Protein AF-A0A0B6Y9V0-F1 (afdb_monomer_lite)

Structure (mmCIF, N/CA/C/O backbone):
data_AF-A0A0B6Y9V0-F1
#
_entry.id   AF-A0A0B6Y9V0-F1
#
loop_
_atom_site.group_PDB
_atom_site.id
_atom_site.type_symbol
_atom_site.label_atom_id
_atom_site.label_alt_id
_atom_site.label_comp_id
_atom_site.label_asym_id
_atom_site.label_entity_id
_atom_site.label_seq_id
_atom_site.pdbx_PDB_ins_code
_atom_site.Cartn_x
_atom_site.Cartn_y
_atom_site.Cartn_z
_atom_site.occupancy
_atom_site.B_iso_or_equiv
_atom_site.auth_seq_id
_atom_site.auth_comp_id
_atom_site.auth_asym_id
_atom_site.auth_atom_id
_atom_site.pdbx_PDB_model_num
ATOM 1 N N . ARG A 1 1 ? -3.293 10.426 4.893 1.00 76.00 1 ARG A N 1
ATOM 2 C CA . ARG A 1 1 ? -3.263 9.561 6.099 1.00 76.00 1 ARG A CA 1
ATOM 3 C C . ARG A 1 1 ? -3.959 8.254 5.739 1.00 76.00 1 ARG A C 1
ATOM 5 O O . ARG A 1 1 ? -5.064 8.360 5.218 1.00 76.00 1 ARG A O 1
ATOM 12 N N . PRO A 1 2 ? -3.331 7.082 5.921 1.00 86.12 2 PRO A N 1
ATOM 13 C CA . PRO A 1 2 ? -3.960 5.810 5.577 1.00 86.12 2 PRO A CA 1
ATOM 14 C C . PRO A 1 2 ? -5.115 5.492 6.537 1.00 86.12 2 PRO A C 1
ATOM 16 O O . PRO A 1 2 ? -5.089 5.887 7.706 1.00 86.12 2 PRO A O 1
ATOM 19 N N . ILE A 1 3 ? -6.124 4.791 6.024 1.00 91.62 3 ILE A N 1
ATOM 20 C CA . ILE A 1 3 ? -7.219 4.189 6.793 1.00 91.62 3 ILE A CA 1
ATOM 21 C C . ILE A 1 3 ? -7.038 2.681 6.661 1.00 91.62 3 ILE A C 1
ATOM 23 O O . ILE A 1 3 ? -6.983 2.188 5.540 1.00 91.62 3 ILE A O 1
ATOM 27 N N . PHE A 1 4 ? -6.915 1.953 7.767 1.00 92.19 4 PHE A N 1
ATOM 28 C CA . PHE A 1 4 ? -6.653 0.515 7.722 1.00 92.19 4 PHE A CA 1
ATOM 29 C C . PHE A 1 4 ? -7.936 -0.293 7.519 1.00 92.19 4 PHE A C 1
ATOM 31 O O . PHE A 1 4 ? -9.031 0.164 7.853 1.00 92.19 4 PHE A O 1
ATOM 38 N N . ARG A 1 5 ? -7.794 -1.506 6.985 1.00 93.50 5 ARG A N 1
ATOM 39 C CA . ARG A 1 5 ? -8.890 -2.463 6.806 1.00 93.50 5 ARG A CA 1
ATOM 40 C C . ARG A 1 5 ? -9.163 -3.237 8.087 1.00 93.50 5 ARG A C 1
ATOM 42 O O . ARG A 1 5 ? -8.253 -3.635 8.821 1.00 93.50 5 ARG A O 1
ATOM 49 N N . CYS A 1 6 ? -10.439 -3.489 8.349 1.00 92.62 6 CYS A N 1
ATOM 50 C CA . CYS A 1 6 ? -10.847 -4.349 9.443 1.00 92.62 6 CYS A CA 1
ATOM 51 C C . CYS A 1 6 ? -10.632 -5.822 9.093 1.00 92.62 6 CYS A C 1
ATOM 53 O O . CYS A 1 6 ? -11.135 -6.308 8.085 1.00 92.62 6 CYS A O 1
ATOM 55 N N . SER A 1 7 ? -9.999 -6.558 10.004 1.00 88.81 7 SER A N 1
ATOM 56 C CA . SER A 1 7 ? -9.767 -8.006 9.886 1.00 88.81 7 SER A CA 1
ATOM 57 C C . SER A 1 7 ? -11.037 -8.868 9.802 1.00 88.81 7 SER A C 1
ATOM 59 O O . SER A 1 7 ? -10.940 -10.046 9.479 1.00 88.81 7 SER A O 1
ATOM 61 N N . LEU A 1 8 ? -12.212 -8.326 10.147 1.00 90.69 8 LEU A N 1
ATOM 62 C CA . LEU A 1 8 ? -13.467 -9.084 10.225 1.00 90.69 8 LEU A CA 1
ATOM 63 C C . LEU A 1 8 ? -14.462 -8.724 9.118 1.00 90.69 8 LEU A C 1
ATOM 65 O O . LEU A 1 8 ? -15.066 -9.612 8.530 1.00 90.69 8 LEU A O 1
ATOM 69 N N . CYS A 1 9 ? -14.671 -7.431 8.867 1.00 91.06 9 CYS A N 1
ATOM 70 C CA . CYS A 1 9 ? -15.725 -6.960 7.963 1.00 91.06 9 CYS A CA 1
ATOM 71 C C . CYS A 1 9 ? -15.213 -6.087 6.816 1.00 91.06 9 CYS A C 1
ATOM 73 O O . CYS A 1 9 ? -16.025 -5.457 6.147 1.00 91.06 9 CYS A O 1
ATOM 75 N N . ASP A 1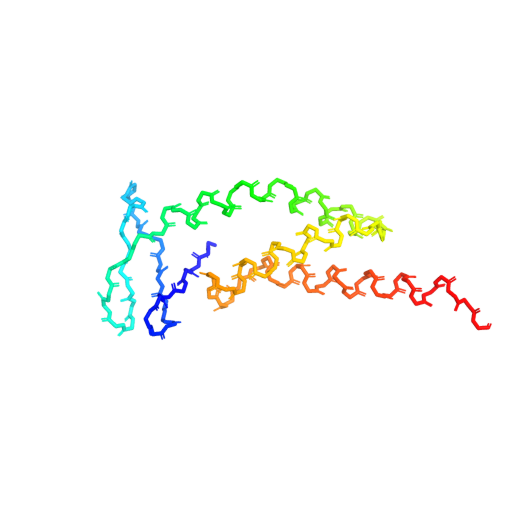 10 ? -13.890 -5.974 6.647 1.00 87.88 10 ASP A N 1
ATOM 76 C CA . ASP A 1 10 ? -13.249 -5.083 5.668 1.00 87.88 10 ASP A CA 1
ATOM 77 C C . ASP A 1 10 ? -13.627 -3.588 5.814 1.00 87.88 10 ASP A C 1
ATOM 79 O O . ASP A 1 10 ? -13.345 -2.750 4.961 1.00 87.88 10 ASP A O 1
ATOM 83 N N . GLY A 1 11 ? -14.260 -3.232 6.937 1.00 91.12 11 GLY A N 1
ATOM 84 C CA . GLY A 1 11 ? -14.632 -1.867 7.278 1.00 91.12 11 GLY A CA 1
ATOM 85 C C . GLY A 1 11 ? -13.430 -0.990 7.622 1.00 91.12 11 GLY A C 1
ATOM 86 O O . GLY A 1 11 ? -12.308 -1.458 7.806 1.00 91.12 11 GLY A O 1
ATOM 87 N N . GLN A 1 12 ? -13.682 0.305 7.767 1.00 92.62 12 GLN A N 1
ATOM 88 C CA . GLN A 1 12 ? -12.634 1.301 7.974 1.00 92.62 12 GLN A CA 1
ATOM 89 C C . GLN A 1 12 ? -12.152 1.338 9.427 1.00 92.62 12 GLN A C 1
ATOM 91 O O . GLN A 1 12 ? -12.957 1.405 10.360 1.00 92.62 12 GLN A O 1
ATOM 96 N N . VAL A 1 13 ? -10.834 1.335 9.611 1.00 92.50 13 VAL A N 1
ATOM 97 C CA . VAL A 1 13 ? -10.142 1.429 10.901 1.00 92.50 13 VAL A CA 1
ATOM 98 C C . VAL A 1 13 ? -9.219 2.656 10.860 1.00 92.50 13 VAL A C 1
ATOM 100 O O . VAL A 1 13 ? -8.084 2.575 10.378 1.00 92.50 13 VAL A O 1
ATOM 103 N N . PRO A 1 14 ? -9.700 3.837 11.288 1.00 89.25 14 PRO A N 1
ATOM 104 C CA . PRO A 1 14 ? -8.889 5.045 11.301 1.00 89.25 14 PRO A CA 1
ATOM 105 C C . PRO A 1 14 ? -7.819 4.967 12.394 1.00 89.25 14 PRO A C 1
ATOM 107 O O . PRO A 1 14 ? -8.046 4.422 13.473 1.00 89.25 14 PRO A O 1
ATOM 110 N N . ILE A 1 15 ? -6.658 5.570 12.136 1.00 85.38 15 ILE A N 1
ATOM 111 C CA . ILE A 1 15 ? -5.611 5.711 13.153 1.00 85.38 15 ILE A CA 1
ATOM 112 C C . ILE A 1 15 ? -6.138 6.636 14.270 1.00 85.38 15 ILE A C 1
ATOM 114 O O . ILE A 1 15 ? -6.546 7.764 13.958 1.00 85.38 15 ILE A O 1
ATOM 118 N N . PRO A 1 16 ? -6.104 6.223 15.551 1.00 79.31 16 PRO A N 1
ATOM 119 C CA . PRO A 1 16 ? -6.532 7.057 16.671 1.00 79.31 16 PRO A CA 1
ATOM 120 C C . PRO A 1 16 ? -5.793 8.404 16.715 1.00 79.31 16 PRO A C 1
ATOM 122 O O . PRO A 1 16 ? -4.636 8.522 16.301 1.00 79.31 16 PRO A O 1
ATOM 125 N N . LEU A 1 17 ? -6.474 9.454 17.175 1.00 66.00 17 LEU A N 1
ATOM 126 C CA . LEU A 1 17 ? -5.863 10.755 17.453 1.00 66.00 17 LEU A CA 1
ATOM 127 C C . LEU A 1 17 ? -5.431 10.765 18.923 1.00 66.00 17 LEU A C 1
ATOM 129 O O . LEU A 1 17 ? -6.279 10.800 19.806 1.00 66.00 17 LEU A O 1
ATOM 133 N N . GLY A 1 18 ? -4.119 10.717 19.163 1.00 58.72 18 GLY A N 1
ATOM 134 C CA . GLY A 1 18 ? -3.526 10.819 20.499 1.00 58.72 18 GLY A CA 1
ATOM 135 C C . GLY A 1 18 ? -2.760 9.570 20.909 1.00 58.72 18 GLY A C 1
ATOM 136 O O . GLY A 1 18 ? -3.293 8.790 21.677 1.00 58.72 18 GLY A O 1
ATOM 137 N N . ASN A 1 19 ? -1.537 9.399 20.384 1.00 55.72 19 ASN A N 1
ATOM 138 C CA . ASN A 1 19 ? -0.441 8.491 20.794 1.00 55.72 19 ASN A CA 1
ATOM 139 C C . ASN A 1 19 ? -0.745 7.037 21.236 1.00 55.72 19 ASN A C 1
ATOM 141 O O . ASN A 1 19 ? 0.185 6.309 21.559 1.00 55.72 19 ASN A O 1
ATOM 145 N N . GLN A 1 20 ? -1.990 6.574 21.197 1.00 57.56 20 GLN A N 1
ATOM 146 C CA . GLN A 1 20 ? -2.408 5.203 21.442 1.00 57.56 20 GLN A CA 1
ATOM 147 C C . GLN A 1 20 ? -2.432 4.503 20.088 1.00 57.56 20 GLN A C 1
ATOM 149 O O . GLN A 1 20 ? -3.466 4.371 19.437 1.00 57.56 20 GLN A O 1
ATOM 154 N N . THR A 1 21 ? -1.246 4.147 19.607 1.00 61.62 21 THR A N 1
ATOM 155 C CA . THR A 1 21 ? -1.069 3.419 18.343 1.00 61.62 21 THR A CA 1
ATOM 156 C C . THR A 1 21 ? -1.497 1.952 18.435 1.00 61.62 21 THR A C 1
ATOM 158 O O . THR A 1 21 ? -1.590 1.298 17.403 1.00 61.62 21 THR A O 1
ATOM 161 N N . GLU A 1 22 ? -1.796 1.468 19.643 1.00 68.81 22 GLU A N 1
ATOM 162 C CA . GLU A 1 22 ? -1.924 0.045 19.972 1.00 68.81 22 GLU A CA 1
ATOM 163 C C . GLU A 1 22 ? -3.283 -0.564 19.618 1.00 68.81 22 GLU A C 1
ATOM 165 O O . GLU A 1 22 ? -3.358 -1.743 19.304 1.00 68.81 22 GLU A O 1
ATOM 170 N N . LEU A 1 23 ? -4.379 0.203 19.657 1.00 81.25 23 LEU A N 1
ATOM 171 C CA . LEU A 1 23 ? -5.723 -0.340 19.448 1.00 81.25 23 LEU A CA 1
ATOM 172 C C . LEU A 1 23 ? -6.612 0.653 18.700 1.00 81.25 23 LEU A C 1
ATOM 174 O O . LEU A 1 23 ? -6.883 1.759 19.167 1.00 81.25 23 LEU A O 1
ATOM 178 N N . ALA A 1 24 ? -7.112 0.237 17.539 1.00 87.25 24 ALA A N 1
ATOM 179 C CA . ALA A 1 24 ? -8.004 1.026 16.704 1.00 87.25 24 ALA A CA 1
ATOM 180 C C . ALA A 1 24 ? -9.349 0.316 16.518 1.00 87.25 24 ALA A C 1
ATOM 182 O O . ALA A 1 24 ? -9.425 -0.901 16.332 1.00 87.25 24 ALA A O 1
ATOM 183 N N . LYS A 1 25 ? -10.435 1.090 16.575 1.00 90.00 25 LYS A N 1
ATOM 184 C CA . LYS A 1 25 ? -11.805 0.582 16.456 1.00 90.00 25 LYS A CA 1
ATOM 185 C C . LYS A 1 25 ? -12.289 0.665 15.011 1.00 90.00 25 LYS A C 1
ATOM 187 O O . LYS A 1 25 ? -12.206 1.719 14.385 1.00 90.00 25 LYS A O 1
ATOM 192 N N . CYS A 1 26 ? -12.855 -0.426 14.503 1.00 92.25 26 CYS A N 1
ATOM 193 C CA . CYS A 1 26 ? -13.552 -0.430 13.223 1.00 92.25 26 CYS A CA 1
ATOM 194 C C . CYS A 1 26 ? -14.848 0.387 13.297 1.00 92.25 26 CYS A C 1
ATOM 196 O O . CYS A 1 26 ? -15.675 0.173 14.185 1.00 92.25 26 CYS A O 1
ATOM 198 N N . LEU A 1 27 ? -15.055 1.269 12.320 1.00 91.38 27 LEU A N 1
ATOM 199 C CA . LEU A 1 27 ? -16.256 2.099 12.207 1.00 91.38 27 LEU A CA 1
ATOM 200 C C . LEU A 1 27 ? -17.511 1.305 11.810 1.00 91.38 27 LEU A C 1
ATOM 202 O O . LEU A 1 27 ? -18.618 1.761 12.069 1.00 91.38 27 LEU A O 1
ATOM 206 N N . SER A 1 28 ? -17.353 0.123 11.208 1.00 91.56 28 SER A N 1
ATOM 207 C CA . SER A 1 28 ? -18.472 -0.685 10.701 1.00 91.56 28 SER A CA 1
ATOM 208 C C . SER A 1 28 ? -18.959 -1.735 11.703 1.00 91.56 28 SER A C 1
ATOM 210 O O . SER A 1 28 ? -20.146 -1.793 11.997 1.00 91.56 28 SER A O 1
ATOM 212 N N . CYS A 1 29 ? -18.063 -2.574 12.240 1.00 93.06 29 CYS A N 1
ATOM 213 C CA . CYS A 1 29 ? -18.441 -3.659 13.163 1.00 93.06 29 CYS A CA 1
ATOM 214 C C . CYS A 1 29 ? -18.099 -3.372 14.631 1.00 93.06 29 CYS A C 1
ATOM 216 O O . CYS A 1 29 ? -18.413 -4.174 15.505 1.00 93.06 29 CYS A O 1
ATOM 218 N N . GLY A 1 30 ? -17.402 -2.268 14.918 1.00 88.12 30 GLY A N 1
ATOM 219 C CA . GLY A 1 30 ? -16.986 -1.915 16.275 1.00 88.12 30 GLY A CA 1
ATOM 220 C C . GLY A 1 30 ? -15.857 -2.771 16.859 1.00 88.12 30 GLY A C 1
ATOM 221 O O . GLY A 1 30 ? -15.436 -2.487 17.980 1.00 88.12 30 GLY A O 1
ATOM 222 N N . LYS A 1 31 ? -15.343 -3.772 16.125 1.00 90.12 31 LYS A N 1
ATOM 223 C CA . LYS A 1 31 ? -14.195 -4.589 16.544 1.00 90.12 31 LYS A CA 1
ATOM 224 C C . LYS A 1 31 ? -12.974 -3.702 16.766 1.00 90.12 31 LYS A C 1
ATOM 226 O O . LYS A 1 31 ? -12.642 -2.875 15.917 1.00 90.12 31 LYS A O 1
ATOM 231 N N . VAL A 1 32 ? -12.303 -3.907 17.891 1.00 89.38 32 VAL A N 1
ATOM 232 C CA . VAL A 1 32 ? -11.009 -3.293 18.187 1.00 89.38 32 VAL A CA 1
ATOM 233 C C . VAL A 1 32 ? -9.911 -4.229 17.694 1.00 89.38 32 VAL A C 1
ATOM 235 O O . VAL A 1 32 ? -9.984 -5.439 17.913 1.00 89.38 32 VAL A O 1
ATOM 238 N N . GLN A 1 33 ? -8.929 -3.684 16.987 1.00 90.06 33 GLN A N 1
ATOM 239 C CA . GLN A 1 33 ? -7.781 -4.430 16.487 1.00 90.06 33 GLN A CA 1
ATOM 240 C C . GLN A 1 33 ? -6.498 -3.626 16.665 1.00 90.06 33 GLN A C 1
ATOM 242 O O . GLN A 1 33 ? -6.516 -2.396 16.595 1.00 90.06 33 GLN A O 1
ATOM 247 N N . ASP A 1 34 ? -5.399 -4.341 16.862 1.00 88.12 34 ASP A N 1
ATOM 248 C CA . ASP A 1 34 ? -4.067 -3.755 16.855 1.00 88.12 34 ASP A CA 1
ATOM 249 C C . ASP A 1 34 ? -3.617 -3.524 15.407 1.00 88.12 34 ASP A C 1
ATOM 251 O O . ASP A 1 34 ? -3.719 -4.412 14.558 1.00 88.12 34 ASP A O 1
ATOM 255 N N . ILE A 1 35 ? -3.182 -2.298 15.122 1.00 88.56 35 ILE A N 1
ATOM 256 C CA . ILE A 1 35 ? -2.664 -1.868 13.816 1.00 88.56 35 ILE A CA 1
ATOM 257 C C . ILE A 1 35 ? -1.176 -1.495 13.881 1.00 88.56 35 ILE A C 1
ATOM 259 O O . ILE A 1 35 ? -0.609 -1.071 12.876 1.00 88.56 35 ILE A O 1
ATOM 263 N N . THR A 1 36 ? -0.533 -1.653 15.041 1.00 88.31 36 THR A N 1
ATOM 264 C CA . THR A 1 36 ? 0.863 -1.278 15.302 1.00 88.31 36 THR A CA 1
ATOM 265 C C . THR A 1 36 ? 1.803 -2.006 14.362 1.00 88.31 36 THR A C 1
ATOM 267 O O . THR A 1 36 ? 2.600 -1.364 13.684 1.00 88.31 36 THR A O 1
ATOM 270 N N . LEU A 1 37 ? 1.668 -3.332 14.261 1.00 87.69 37 LEU A N 1
ATOM 271 C CA . LEU A 1 37 ? 2.500 -4.146 13.374 1.00 87.69 37 LEU A CA 1
ATOM 272 C C . LEU A 1 37 ? 2.354 -3.706 11.916 1.00 87.69 37 LEU A C 1
ATOM 274 O O . LEU A 1 37 ? 3.351 -3.522 11.229 1.00 87.69 37 LEU A O 1
ATOM 278 N N . THR A 1 38 ? 1.127 -3.433 11.469 1.00 90.44 38 THR A N 1
ATOM 279 C CA . THR A 1 38 ? 0.871 -2.954 10.108 1.00 90.44 38 THR A CA 1
ATOM 280 C C . THR A 1 38 ? 1.480 -1.571 9.862 1.00 90.44 38 THR A C 1
ATOM 282 O O . THR A 1 38 ? 2.008 -1.319 8.785 1.00 90.44 38 THR A O 1
ATOM 285 N N . ILE A 1 39 ? 1.442 -0.665 10.843 1.00 89.62 39 ILE A N 1
ATOM 286 C CA . ILE A 1 39 ? 2.092 0.651 10.737 1.00 89.62 39 ILE A CA 1
ATOM 287 C C . ILE A 1 39 ? 3.617 0.502 10.678 1.00 89.62 39 ILE A C 1
ATOM 289 O O . ILE A 1 39 ? 4.256 1.200 9.892 1.00 89.62 39 ILE A O 1
ATOM 293 N N . LEU A 1 40 ? 4.197 -0.366 11.510 1.00 90.56 40 LEU A N 1
ATOM 294 C CA . LEU A 1 40 ? 5.639 -0.607 11.550 1.00 90.56 40 LEU A CA 1
ATOM 295 C C . LEU A 1 40 ? 6.131 -1.196 10.228 1.00 90.56 40 LEU A C 1
ATOM 297 O O . LEU A 1 40 ? 7.011 -0.611 9.607 1.00 90.56 40 LEU A O 1
ATOM 301 N N . GLU A 1 41 ? 5.494 -2.262 9.750 1.00 92.69 41 GLU A N 1
ATOM 302 C CA . GLU A 1 41 ? 5.841 -2.908 8.481 1.00 92.69 41 GLU A CA 1
ATOM 303 C C . GLU A 1 41 ? 5.688 -1.933 7.302 1.00 92.69 41 GLU A C 1
ATOM 305 O O . GLU A 1 41 ? 6.566 -1.833 6.446 1.00 92.69 41 GLU A O 1
ATOM 310 N N . MET A 1 42 ? 4.625 -1.115 7.297 1.00 91.81 42 MET A N 1
ATOM 311 C CA . MET A 1 42 ? 4.446 -0.061 6.292 1.00 91.81 42 MET A CA 1
ATOM 312 C C . MET A 1 42 ? 5.608 0.940 6.290 1.00 91.81 42 MET A C 1
ATOM 314 O O . MET A 1 42 ? 6.086 1.306 5.219 1.00 91.81 42 MET A O 1
ATOM 318 N N . ARG A 1 43 ? 6.069 1.375 7.471 1.00 91.56 43 ARG A N 1
ATOM 319 C CA . ARG A 1 43 ? 7.200 2.308 7.610 1.00 91.56 43 ARG A CA 1
ATOM 320 C C . ARG A 1 43 ? 8.524 1.684 7.187 1.00 91.56 43 ARG A C 1
ATOM 322 O O . ARG A 1 43 ? 9.330 2.369 6.567 1.00 91.56 43 ARG A O 1
ATOM 329 N N . GLU A 1 44 ? 8.747 0.412 7.505 1.00 94.19 44 GLU A N 1
ATOM 330 C CA . GLU A 1 44 ? 9.954 -0.315 7.096 1.00 94.19 44 GLU A CA 1
ATOM 331 C C . GLU A 1 44 ? 10.070 -0.394 5.569 1.00 94.19 44 GLU A C 1
ATOM 333 O O . GLU A 1 44 ? 11.150 -0.191 5.017 1.00 94.19 44 GLU A O 1
ATOM 338 N N . MET A 1 45 ? 8.951 -0.605 4.870 1.00 94.50 45 MET A N 1
ATOM 339 C CA . MET A 1 45 ? 8.934 -0.638 3.404 1.00 94.50 45 MET A CA 1
ATOM 340 C C . MET A 1 45 ? 8.965 0.750 2.750 1.00 94.50 45 MET A C 1
ATOM 342 O O . MET A 1 45 ? 9.339 0.856 1.581 1.00 94.50 45 MET A O 1
ATOM 346 N N . GLU A 1 46 ? 8.575 1.811 3.465 1.00 92.81 46 GLU A N 1
ATOM 347 C CA . GLU A 1 46 ? 8.355 3.148 2.896 1.00 92.81 46 GLU A CA 1
ATOM 348 C C . GLU A 1 46 ? 9.613 3.729 2.233 1.00 92.81 46 GLU A C 1
ATOM 350 O O . GLU A 1 46 ? 9.509 4.364 1.182 1.00 92.81 46 GLU A O 1
ATOM 355 N N . GLY A 1 47 ? 10.797 3.483 2.805 1.00 94.81 47 GLY A N 1
ATOM 356 C CA . GLY A 1 47 ? 12.071 3.928 2.231 1.00 94.81 47 GLY A CA 1
ATOM 357 C C . GLY A 1 47 ? 12.332 3.305 0.859 1.00 94.81 47 GLY A C 1
ATOM 358 O O . GLY A 1 47 ? 12.386 4.008 -0.148 1.00 94.81 47 GLY A O 1
ATOM 359 N N . ALA A 1 48 ? 12.385 1.971 0.806 1.00 95.31 48 ALA A N 1
ATOM 360 C CA . ALA A 1 48 ? 12.628 1.231 -0.433 1.00 95.31 48 ALA A CA 1
ATOM 361 C C . ALA A 1 48 ? 11.551 1.500 -1.499 1.00 95.31 48 ALA A C 1
ATOM 363 O O . ALA A 1 48 ? 11.864 1.605 -2.687 1.00 95.31 48 ALA A O 1
ATOM 364 N N . TYR A 1 49 ? 10.289 1.646 -1.078 1.00 96.06 49 TYR A N 1
ATOM 365 C CA . TYR A 1 49 ? 9.183 2.048 -1.945 1.00 96.06 49 TYR A CA 1
ATOM 366 C C . TYR A 1 49 ? 9.448 3.403 -2.610 1.00 96.06 49 TYR A C 1
ATOM 368 O O . TYR A 1 49 ? 9.356 3.503 -3.833 1.00 96.06 49 TYR A O 1
ATOM 376 N N . ARG A 1 50 ? 9.791 4.437 -1.832 1.00 96.19 50 ARG A N 1
ATOM 377 C CA . ARG A 1 50 ? 10.012 5.793 -2.357 1.00 96.19 50 ARG A CA 1
ATOM 378 C C . ARG A 1 50 ? 11.185 5.853 -3.323 1.00 96.19 50 ARG A C 1
ATOM 380 O O . ARG A 1 50 ? 11.071 6.499 -4.368 1.00 96.19 50 ARG A O 1
ATOM 387 N N . ASP A 1 51 ? 12.270 5.161 -2.999 1.00 96.75 51 ASP A N 1
ATOM 388 C CA . ASP A 1 51 ? 13.456 5.111 -3.851 1.00 96.75 51 ASP A CA 1
ATOM 389 C C . ASP A 1 51 ? 13.139 4.409 -5.178 1.00 96.75 51 ASP A C 1
ATOM 391 O O . ASP A 1 51 ? 13.414 4.947 -6.252 1.00 96.75 51 ASP A O 1
ATOM 395 N N . SER A 1 52 ? 12.453 3.262 -5.118 1.00 96.44 52 SER A N 1
ATOM 396 C CA . SER A 1 52 ? 12.044 2.499 -6.307 1.00 96.44 52 SER A CA 1
ATOM 397 C C . SER A 1 52 ? 11.039 3.260 -7.172 1.00 96.44 52 SER A C 1
ATOM 399 O O . SER A 1 52 ? 11.148 3.255 -8.399 1.00 96.44 52 SER A O 1
ATOM 401 N N . LEU A 1 53 ? 10.071 3.940 -6.547 1.00 96.56 53 LEU A N 1
ATOM 402 C CA . LEU A 1 53 ? 9.094 4.774 -7.245 1.00 96.56 53 LEU A CA 1
ATOM 403 C C . LEU A 1 53 ? 9.800 5.902 -7.997 1.00 96.56 53 LEU A C 1
ATOM 405 O O . LEU A 1 53 ? 9.545 6.112 -9.179 1.00 96.56 53 LEU A O 1
ATOM 409 N N . THR A 1 54 ? 10.716 6.594 -7.321 1.00 96.12 54 THR A N 1
ATOM 410 C CA . THR A 1 54 ? 11.492 7.687 -7.912 1.00 96.12 54 THR A CA 1
ATOM 411 C C . THR A 1 54 ? 12.343 7.187 -9.078 1.00 96.12 54 THR A C 1
ATOM 413 O O . THR A 1 54 ? 12.364 7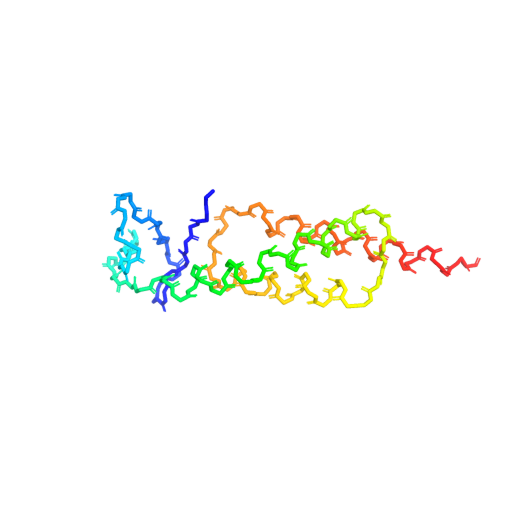.818 -10.133 1.00 96.12 54 THR A O 1
ATOM 416 N N . ALA A 1 55 ? 13.000 6.033 -8.930 1.00 94.62 55 ALA A N 1
ATOM 417 C CA . ALA A 1 55 ? 13.787 5.425 -9.997 1.00 94.62 55 ALA A CA 1
ATOM 418 C C . ALA A 1 55 ? 12.935 5.120 -11.240 1.00 94.62 55 ALA A C 1
ATOM 420 O O . ALA A 1 55 ? 13.336 5.466 -12.352 1.00 94.62 55 ALA A O 1
ATOM 421 N N . ILE A 1 56 ? 11.747 4.530 -11.062 1.00 93.81 56 ILE A N 1
ATOM 422 C CA . ILE A 1 56 ? 10.839 4.204 -12.172 1.00 93.81 56 ILE A CA 1
ATOM 423 C C . ILE A 1 56 ? 10.298 5.461 -12.850 1.00 93.81 56 ILE A C 1
ATOM 425 O O . ILE A 1 56 ? 10.303 5.544 -14.077 1.00 93.81 56 ILE A O 1
ATOM 429 N N . VAL A 1 57 ? 9.890 6.466 -12.071 1.00 92.50 57 VAL A N 1
ATOM 430 C CA . VAL A 1 57 ? 9.435 7.755 -12.614 1.00 92.50 57 VAL A CA 1
ATOM 431 C C . VAL A 1 57 ? 10.536 8.412 -13.451 1.00 92.50 57 VAL A C 1
ATOM 433 O O . VAL A 1 57 ? 10.248 8.954 -14.517 1.00 92.50 57 VAL A O 1
ATOM 436 N N . ASN A 1 58 ? 11.798 8.273 -13.033 1.00 93.31 58 ASN A N 1
ATOM 437 C CA . ASN A 1 58 ? 12.976 8.743 -13.767 1.00 93.31 58 ASN A CA 1
ATOM 438 C C . ASN A 1 58 ? 13.377 7.850 -14.960 1.00 93.31 58 ASN A C 1
ATOM 440 O O . ASN A 1 58 ? 14.379 8.130 -15.616 1.00 93.31 58 ASN A O 1
ATOM 444 N N . GLY A 1 59 ? 12.610 6.801 -15.266 1.00 88.88 59 GLY A N 1
ATOM 445 C CA . GLY A 1 59 ? 12.791 5.963 -16.452 1.00 88.88 59 GLY A CA 1
ATOM 446 C C . GLY A 1 59 ? 13.533 4.645 -16.226 1.00 88.88 59 GLY A C 1
ATOM 447 O O . GLY A 1 59 ? 13.823 3.962 -17.205 1.00 88.88 59 GLY A O 1
ATOM 448 N N . SER A 1 60 ? 13.828 4.251 -14.982 1.00 88.81 60 SER A N 1
ATOM 449 C CA . SER A 1 60 ? 14.316 2.892 -14.704 1.00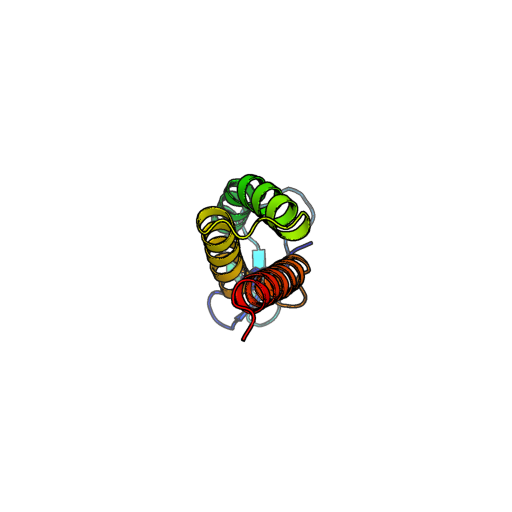 88.81 60 SER A CA 1
ATOM 450 C C . SER A 1 60 ? 13.207 1.866 -14.957 1.00 88.81 60 SER A C 1
ATOM 452 O O . SER A 1 60 ? 12.069 2.024 -14.518 1.00 88.81 60 SER A O 1
ATOM 454 N N . SER A 1 61 ? 13.557 0.777 -15.635 1.00 86.62 61 SER A N 1
ATOM 455 C CA . SER A 1 61 ? 12.722 -0.420 -15.788 1.00 86.62 61 SER A CA 1
ATOM 456 C C . SER A 1 61 ? 13.331 -1.630 -15.068 1.00 86.62 61 SER A C 1
ATOM 458 O O . SER A 1 61 ? 12.989 -2.777 -15.365 1.00 86.62 61 SER A O 1
ATOM 460 N N . ASP A 1 62 ? 14.220 -1.384 -14.097 1.00 92.31 62 ASP A N 1
ATOM 461 C CA . ASP A 1 62 ? 14.923 -2.439 -13.371 1.00 92.31 62 ASP A CA 1
ATOM 462 C C . ASP A 1 62 ? 13.937 -3.350 -12.640 1.00 92.31 62 ASP A C 1
ATOM 464 O O . ASP A 1 62 ? 13.098 -2.908 -11.849 1.00 92.31 62 ASP A O 1
ATOM 468 N N . HIS A 1 63 ? 14.089 -4.656 -12.854 1.00 91.88 63 HIS A N 1
ATOM 469 C CA . HIS A 1 63 ? 13.190 -5.662 -12.296 1.00 91.88 63 HIS A CA 1
ATOM 470 C C . HIS A 1 63 ? 13.071 -5.582 -10.763 1.00 91.88 63 HIS A C 1
ATOM 472 O O . HIS A 1 63 ? 11.995 -5.810 -10.214 1.00 91.88 63 HIS A O 1
ATOM 478 N N . GLN A 1 64 ? 14.149 -5.210 -10.065 1.00 95.12 64 GLN A N 1
ATOM 479 C CA . GLN A 1 64 ? 14.144 -5.055 -8.607 1.00 95.12 64 GLN A CA 1
ATOM 480 C C . GLN A 1 64 ? 13.225 -3.918 -8.139 1.00 95.12 64 GLN A C 1
ATOM 482 O O . GLN A 1 64 ? 12.429 -4.125 -7.225 1.00 95.12 64 GLN A O 1
ATOM 487 N N . ASN A 1 65 ? 13.251 -2.759 -8.807 1.00 94.06 65 ASN A N 1
ATOM 488 C CA . ASN A 1 65 ? 12.379 -1.627 -8.472 1.00 94.06 65 ASN A CA 1
ATOM 489 C C . ASN A 1 65 ? 10.903 -2.004 -8.664 1.00 94.06 65 ASN A C 1
ATOM 491 O O . ASN A 1 65 ? 10.055 -1.714 -7.820 1.00 94.06 65 ASN A O 1
ATOM 495 N N . VAL A 1 66 ? 10.605 -2.734 -9.745 1.00 94.38 66 VAL A N 1
ATOM 496 C CA . VAL A 1 66 ? 9.261 -3.255 -10.037 1.00 94.38 66 VAL A CA 1
ATOM 497 C C . VAL A 1 66 ? 8.791 -4.223 -8.948 1.00 94.38 66 VAL A C 1
ATOM 499 O O . VAL A 1 66 ? 7.650 -4.129 -8.494 1.00 94.38 66 VAL A O 1
ATOM 502 N N . LEU A 1 67 ? 9.656 -5.139 -8.500 1.00 96.00 67 LEU A N 1
ATOM 503 C CA . LEU A 1 67 ? 9.332 -6.080 -7.425 1.00 96.00 67 LEU A CA 1
ATOM 504 C C . LEU A 1 67 ? 9.065 -5.369 -6.095 1.00 96.00 67 LEU A C 1
ATOM 506 O O . LEU A 1 67 ? 8.113 -5.730 -5.401 1.00 96.00 67 LEU A O 1
ATOM 510 N N . ILE A 1 68 ? 9.857 -4.350 -5.753 1.00 96.38 68 ILE A N 1
ATOM 511 C CA . ILE A 1 68 ? 9.661 -3.560 -4.531 1.00 96.38 68 ILE A CA 1
ATOM 512 C C . ILE A 1 68 ? 8.304 -2.850 -4.567 1.00 96.38 68 ILE A C 1
ATOM 514 O O . ILE A 1 68 ? 7.520 -2.999 -3.626 1.00 96.38 68 ILE A O 1
ATOM 518 N N . LEU A 1 69 ? 7.975 -2.161 -5.669 1.00 95.88 69 LEU A N 1
ATOM 519 C CA . LEU A 1 69 ? 6.658 -1.537 -5.832 1.00 95.88 69 LEU A CA 1
ATOM 520 C C . LEU A 1 69 ? 5.523 -2.563 -5.753 1.00 95.88 69 LEU A C 1
ATOM 522 O O . LEU A 1 69 ? 4.469 -2.272 -5.191 1.00 95.88 69 LEU A O 1
ATOM 526 N N . LEU A 1 70 ? 5.719 -3.772 -6.289 1.00 95.69 70 LEU A N 1
ATOM 527 C CA . LEU A 1 70 ? 4.674 -4.797 -6.316 1.00 95.69 70 LEU A CA 1
ATOM 528 C C . LEU A 1 70 ? 4.414 -5.358 -4.924 1.00 95.69 70 LEU A C 1
ATOM 530 O O . LEU A 1 70 ? 3.260 -5.568 -4.549 1.00 95.69 70 LEU A O 1
ATOM 534 N N . ASN A 1 71 ? 5.477 -5.592 -4.161 1.00 96.50 71 ASN A N 1
ATOM 535 C CA . ASN A 1 71 ? 5.376 -6.051 -2.784 1.00 96.50 71 ASN A CA 1
ATOM 536 C C . ASN A 1 71 ? 4.703 -4.992 -1.908 1.00 96.50 71 ASN A C 1
ATOM 538 O O . ASN A 1 71 ? 3.756 -5.319 -1.190 1.00 96.50 71 ASN A O 1
ATOM 542 N N . TYR A 1 72 ? 5.105 -3.725 -2.045 1.00 96.56 72 TYR A N 1
ATOM 543 C CA . TYR A 1 72 ? 4.464 -2.625 -1.332 1.00 96.56 72 TYR A CA 1
ATOM 544 C C . TYR A 1 72 ? 2.985 -2.483 -1.719 1.00 96.56 72 TYR A C 1
ATOM 546 O O . TYR A 1 72 ? 2.131 -2.434 -0.836 1.00 96.56 72 TYR A O 1
ATOM 554 N N . LEU A 1 73 ? 2.651 -2.528 -3.018 1.00 95.62 73 LEU A N 1
ATOM 555 C CA . LEU A 1 73 ? 1.267 -2.457 -3.498 1.00 95.62 73 LEU A CA 1
ATOM 556 C C . LEU A 1 73 ? 0.399 -3.588 -2.929 1.00 95.62 73 LEU A C 1
ATOM 558 O O . LEU A 1 73 ? -0.708 -3.338 -2.457 1.00 95.62 73 LEU A O 1
ATOM 562 N N . LYS A 1 74 ? 0.892 -4.832 -2.946 1.00 95.69 74 LYS A N 1
ATOM 563 C CA . LYS A 1 74 ? 0.176 -5.982 -2.366 1.00 95.69 74 LYS A CA 1
ATOM 564 C C . LYS A 1 74 ? -0.066 -5.796 -0.872 1.00 95.69 74 LYS A C 1
ATOM 566 O O . LYS A 1 74 ? -1.152 -6.111 -0.384 1.00 95.69 74 LYS A O 1
ATOM 571 N N . PHE A 1 75 ? 0.930 -5.284 -0.154 1.00 95.81 75 PHE A N 1
ATOM 572 C CA . PHE A 1 75 ? 0.802 -5.000 1.266 1.00 95.81 75 PHE A CA 1
ATOM 573 C C . PHE A 1 75 ? -0.265 -3.931 1.535 1.00 95.81 75 PHE A C 1
ATOM 575 O O . PHE A 1 75 ? -1.164 -4.160 2.349 1.00 95.81 75 PHE A O 1
ATOM 582 N N . ILE A 1 76 ? -0.211 -2.783 0.853 1.00 94.75 76 ILE A N 1
ATOM 583 C CA . ILE A 1 76 ? -1.167 -1.692 1.092 1.00 94.75 76 ILE A CA 1
ATOM 584 C C . ILE A 1 76 ? -2.575 -2.049 0.606 1.00 94.75 76 ILE A C 1
ATOM 586 O O . ILE A 1 76 ? -3.534 -1.704 1.282 1.00 94.75 76 ILE A O 1
ATOM 590 N N . ASP A 1 77 ? -2.741 -2.785 -0.495 1.00 92.81 77 ASP A N 1
ATOM 591 C CA . ASP A 1 77 ? -4.072 -3.177 -0.985 1.00 92.81 77 ASP A CA 1
ATOM 592 C C . ASP A 1 77 ? -4.783 -4.120 0.003 1.00 92.81 77 ASP A C 1
ATOM 594 O O . ASP A 1 77 ? -5.984 -3.968 0.256 1.00 92.81 77 ASP A O 1
ATOM 598 N N . LYS A 1 78 ? -4.016 -5.014 0.649 1.00 93.56 78 LYS A N 1
ATOM 599 C CA . LYS A 1 78 ? -4.498 -5.931 1.692 1.00 93.56 78 LYS A CA 1
ATOM 600 C C . LYS A 1 78 ? -4.825 -5.236 3.013 1.00 93.56 78 LYS A C 1
ATOM 602 O O . LYS A 1 78 ? -5.727 -5.681 3.717 1.00 93.56 78 LYS A O 1
ATOM 607 N N . ASN A 1 79 ? -4.084 -4.192 3.379 1.00 93.50 79 ASN A N 1
ATOM 608 C CA . ASN A 1 79 ? -4.142 -3.624 4.729 1.00 93.50 79 ASN A CA 1
ATOM 609 C C . ASN A 1 79 ? -4.785 -2.233 4.805 1.00 93.50 79 ASN A C 1
ATOM 611 O O . ASN A 1 79 ? -5.203 -1.819 5.885 1.00 93.50 79 ASN A O 1
ATOM 615 N N . VAL A 1 80 ? -4.880 -1.504 3.694 1.00 93.12 80 VAL A N 1
ATOM 616 C CA . VAL A 1 80 ? -5.315 -0.103 3.643 1.00 93.12 80 VAL A CA 1
ATOM 617 C C . VAL A 1 80 ? -6.552 0.027 2.754 1.00 93.12 80 VAL A C 1
ATOM 619 O O . VAL A 1 80 ? -6.625 -0.509 1.647 1.00 93.12 80 VAL A O 1
ATOM 622 N N . CYS A 1 81 ? -7.557 0.745 3.248 1.00 92.50 81 CYS A N 1
ATOM 623 C CA . CYS A 1 81 ? -8.759 1.082 2.502 1.00 92.50 81 CYS A CA 1
ATOM 624 C C . CYS A 1 81 ? -8.458 2.143 1.437 1.00 92.50 81 CYS A C 1
ATOM 626 O O . CYS A 1 81 ? -7.673 3.070 1.644 1.00 92.50 81 CYS A O 1
ATOM 628 N N . ARG A 1 82 ? -9.167 2.057 0.311 1.00 90.06 82 ARG A N 1
ATOM 629 C CA . ARG A 1 82 ? -9.192 3.121 -0.699 1.00 90.06 82 ARG A CA 1
ATOM 630 C C . ARG A 1 82 ? -10.111 4.272 -0.242 1.00 90.06 82 AR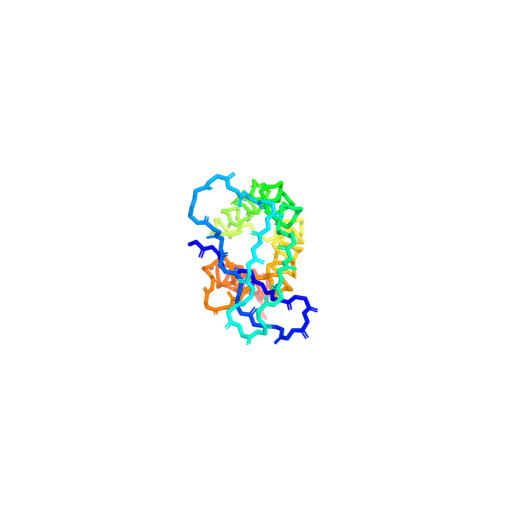G A C 1
ATOM 632 O O . ARG A 1 82 ? -11.090 4.001 0.455 1.00 90.06 82 ARG A O 1
ATOM 639 N N . PRO A 1 83 ? -9.856 5.526 -0.660 1.00 89.81 83 PRO A N 1
ATOM 640 C CA . PRO A 1 83 ? -8.744 5.970 -1.502 1.00 89.81 83 PRO A CA 1
ATOM 641 C C . PRO A 1 83 ? -7.435 6.120 -0.711 1.00 89.81 83 PRO A C 1
ATOM 643 O O . PRO A 1 83 ? -7.405 6.722 0.360 1.00 89.81 83 PRO A O 1
ATOM 646 N N . PHE A 1 84 ? -6.333 5.621 -1.273 1.00 91.75 84 PHE A N 1
ATOM 647 C CA . PHE A 1 84 ? -4.991 5.833 -0.736 1.00 91.75 84 PHE A CA 1
ATOM 648 C C . PHE A 1 84 ? -4.024 6.150 -1.877 1.00 91.75 84 PHE A C 1
ATOM 650 O O . PHE A 1 84 ? -4.001 5.440 -2.880 1.00 91.75 84 PHE A O 1
ATOM 657 N N . ARG A 1 85 ? -3.268 7.244 -1.732 1.00 93.12 85 ARG A N 1
ATOM 658 C CA . ARG A 1 85 ? -2.440 7.810 -2.806 1.00 93.12 85 ARG A CA 1
ATOM 659 C C . ARG A 1 85 ? -1.419 6.805 -3.331 1.00 93.12 85 ARG A C 1
ATOM 661 O O . ARG A 1 85 ? -1.333 6.624 -4.536 1.00 93.12 85 ARG A O 1
ATOM 668 N N . ASP A 1 86 ? -0.717 6.110 -2.445 1.00 92.8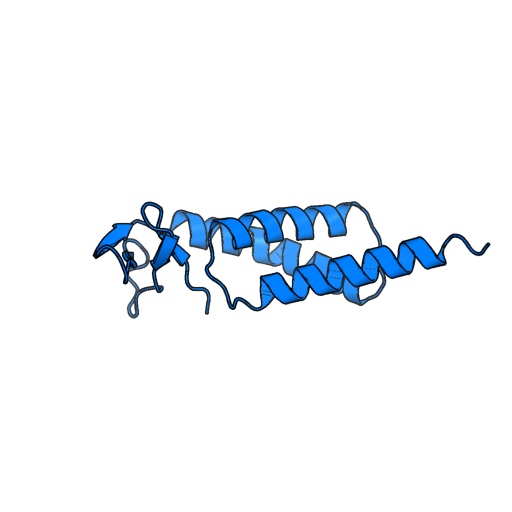8 86 ASP A N 1
ATOM 669 C CA . ASP A 1 86 ? 0.375 5.235 -2.869 1.00 92.88 86 ASP A CA 1
ATOM 670 C C . ASP A 1 86 ? -0.099 4.050 -3.725 1.00 92.88 86 ASP A C 1
ATOM 672 O O . ASP A 1 86 ? 0.655 3.549 -4.553 1.00 92.88 86 ASP A O 1
ATOM 676 N N . ILE A 1 87 ? -1.363 3.622 -3.578 1.00 92.31 87 ILE A N 1
ATOM 677 C CA . ILE A 1 87 ? -1.965 2.615 -4.469 1.00 92.31 87 ILE A CA 1
ATOM 678 C C . ILE A 1 87 ? -1.990 3.148 -5.901 1.00 92.31 87 ILE A C 1
ATOM 680 O O . ILE A 1 87 ? -1.600 2.442 -6.828 1.00 92.31 87 ILE A O 1
ATOM 684 N N . ASN A 1 88 ? -2.446 4.389 -6.074 1.00 92.69 88 ASN A N 1
ATOM 685 C CA . ASN A 1 88 ? -2.488 5.044 -7.373 1.00 92.69 88 ASN A CA 1
ATOM 686 C C . ASN A 1 88 ? -1.073 5.246 -7.930 1.00 92.69 88 ASN A C 1
ATOM 688 O O . ASN A 1 88 ? -0.814 4.883 -9.072 1.00 92.69 88 ASN A O 1
ATOM 692 N N . ASP A 1 89 ? -0.154 5.755 -7.110 1.00 94.62 89 ASP A N 1
ATOM 693 C CA . ASP A 1 89 ? 1.221 6.035 -7.536 1.00 94.62 89 ASP A CA 1
ATOM 694 C C . ASP A 1 89 ? 1.935 4.744 -7.994 1.00 94.62 89 ASP A C 1
ATOM 696 O 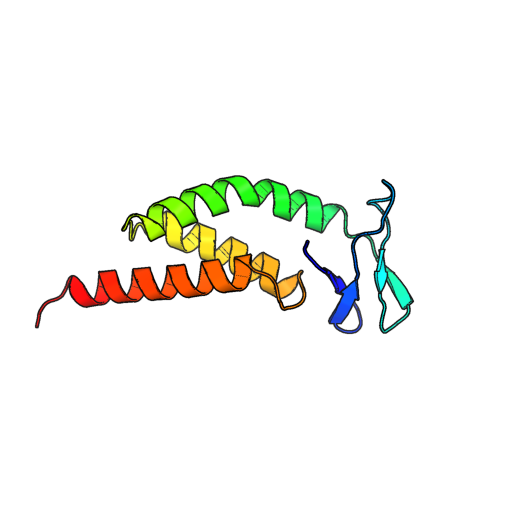O . ASP A 1 89 ? 2.575 4.734 -9.045 1.00 94.62 89 ASP A O 1
ATOM 700 N N . CYS A 1 90 ? 1.736 3.616 -7.295 1.00 93.69 90 CYS A N 1
ATOM 701 C CA . CYS A 1 90 ? 2.224 2.308 -7.749 1.00 93.69 90 CYS A CA 1
ATOM 702 C C . CYS A 1 90 ? 1.605 1.890 -9.091 1.00 93.69 90 CYS A C 1
ATOM 704 O O . CYS A 1 90 ? 2.312 1.420 -9.979 1.00 93.69 90 CYS A O 1
ATOM 706 N N . GLN A 1 91 ? 0.286 2.035 -9.251 1.00 93.00 91 GLN A N 1
ATOM 707 C CA . GLN A 1 91 ? -0.409 1.650 -10.484 1.00 93.00 91 GLN A CA 1
ATOM 708 C C . GLN A 1 91 ? 0.074 2.449 -11.698 1.00 93.00 91 GLN A C 1
ATOM 710 O O . GLN A 1 91 ? 0.271 1.864 -12.764 1.00 93.00 91 GLN A O 1
ATOM 715 N N . GLU A 1 92 ? 0.306 3.752 -11.544 1.00 94.88 92 GLU A N 1
ATOM 716 C CA . GLU A 1 92 ? 0.865 4.587 -12.610 1.00 94.88 92 GLU A CA 1
ATOM 717 C C . GLU A 1 92 ? 2.320 4.219 -12.926 1.00 94.88 92 GLU A C 1
ATOM 719 O O . GLU A 1 92 ? 2.676 4.084 -14.098 1.00 94.88 92 GLU A O 1
ATOM 724 N N . ALA A 1 93 ? 3.139 3.942 -11.908 1.00 93.50 93 ALA A N 1
ATOM 725 C CA . ALA A 1 93 ? 4.508 3.473 -12.110 1.00 93.50 93 ALA A CA 1
ATOM 726 C C . ALA A 1 93 ? 4.560 2.149 -12.898 1.00 93.50 93 ALA A C 1
ATOM 728 O O . ALA A 1 93 ? 5.361 2.008 -13.823 1.00 93.50 93 ALA A O 1
ATOM 729 N N . PHE A 1 94 ? 3.662 1.195 -12.621 1.00 93.06 94 PHE A N 1
ATOM 730 C CA . PHE A 1 94 ? 3.577 -0.041 -13.411 1.00 93.06 94 PHE A CA 1
ATOM 731 C C . PHE A 1 94 ? 3.204 0.212 -14.871 1.00 93.06 94 PHE A C 1
ATOM 733 O O . PHE A 1 94 ? 3.797 -0.398 -15.762 1.00 93.06 94 PHE A O 1
ATOM 740 N N . LYS A 1 95 ? 2.253 1.117 -15.137 1.00 92.81 95 LYS A N 1
ATOM 741 C CA . LYS A 1 95 ? 1.905 1.500 -16.514 1.00 92.81 95 LYS A CA 1
ATOM 742 C C . LYS A 1 95 ? 3.113 2.087 -17.243 1.00 92.81 95 LYS A C 1
ATOM 744 O O . LYS A 1 95 ? 3.355 1.729 -18.392 1.00 92.81 95 LYS A O 1
ATOM 749 N N . GLN A 1 96 ? 3.894 2.935 -16.574 1.00 92.19 96 GLN A N 1
ATOM 750 C CA . GLN A 1 96 ? 5.107 3.518 -17.145 1.00 92.19 96 GLN A CA 1
ATOM 751 C C . GLN A 1 96 ? 6.135 2.445 -17.523 1.00 92.19 96 GLN A C 1
ATOM 753 O O . GLN A 1 96 ? 6.634 2.457 -18.646 1.00 92.19 96 GLN A O 1
ATOM 758 N N . VAL A 1 97 ? 6.403 1.480 -16.639 1.00 91.50 97 VAL A N 1
ATOM 759 C CA . VAL A 1 97 ? 7.336 0.375 -16.927 1.00 91.50 97 VAL A CA 1
ATOM 760 C C . VAL A 1 97 ? 6.866 -0.464 -18.115 1.00 91.50 97 VAL A C 1
ATOM 762 O O . VAL A 1 97 ? 7.666 -0.790 -18.991 1.00 91.50 97 VAL A O 1
ATOM 765 N N . LEU A 1 98 ? 5.571 -0.790 -18.181 1.00 89.06 98 LEU A N 1
ATOM 766 C CA . LEU A 1 98 ? 5.003 -1.531 -19.311 1.00 89.06 98 LEU A CA 1
ATOM 767 C C . LEU A 1 98 ? 5.172 -0.767 -20.630 1.00 89.06 98 LEU A C 1
ATOM 769 O O . LEU A 1 98 ? 5.549 -1.369 -21.633 1.00 89.06 98 LEU A O 1
ATOM 773 N N . ASN A 1 99 ? 4.965 0.552 -20.618 1.00 88.94 99 ASN A N 1
ATOM 774 C CA . ASN A 1 99 ? 5.164 1.399 -21.793 1.00 88.94 99 ASN A CA 1
ATOM 775 C C . ASN A 1 99 ? 6.636 1.451 -22.230 1.00 88.94 99 ASN A C 1
ATOM 777 O O . ASN A 1 99 ? 6.919 1.350 -23.421 1.00 88.94 99 ASN A O 1
ATOM 781 N N . ILE A 1 100 ? 7.578 1.578 -21.287 1.00 86.50 100 ILE A N 1
ATOM 782 C CA . ILE A 1 100 ? 9.021 1.552 -21.584 1.00 86.50 100 ILE A CA 1
ATOM 783 C C . ILE A 1 100 ? 9.391 0.223 -22.249 1.00 86.50 100 ILE A C 1
ATOM 785 O O . ILE A 1 100 ? 9.981 0.219 -23.327 1.00 86.50 100 ILE A O 1
ATOM 789 N N . ASN A 1 101 ? 8.976 -0.898 -21.656 1.00 84.06 101 ASN A N 1
ATOM 790 C CA . ASN A 1 101 ? 9.302 -2.229 -22.166 1.00 84.06 101 ASN A CA 1
ATOM 791 C C . ASN A 1 101 ? 8.682 -2.503 -23.543 1.00 84.06 101 ASN A C 1
ATOM 793 O O . ASN A 1 101 ? 9.325 -3.130 -24.382 1.00 84.06 101 ASN A O 1
ATOM 797 N N . ALA A 1 102 ? 7.461 -2.021 -23.795 1.00 82.88 102 ALA A N 1
ATOM 798 C CA . ALA A 1 102 ? 6.821 -2.137 -25.104 1.00 82.88 102 ALA A CA 1
ATOM 799 C C . ALA A 1 102 ? 7.570 -1.342 -26.190 1.00 82.88 102 ALA A C 1
ATOM 801 O O . ALA A 1 102 ? 7.668 -1.798 -27.324 1.00 82.88 102 ALA A O 1
ATOM 802 N N . ASN A 1 103 ? 8.150 -0.192 -25.837 1.00 75.38 103 ASN A N 1
ATOM 803 C CA . ASN A 1 103 ? 8.902 0.654 -26.767 1.00 75.38 103 ASN A CA 1
ATOM 804 C C . ASN A 1 103 ? 10.343 0.173 -27.025 1.00 75.38 103 ASN A C 1
ATOM 806 O O . ASN A 1 103 ? 10.974 0.632 -27.975 1.00 75.38 103 ASN A O 1
ATOM 810 N N . CYS A 1 104 ? 10.879 -0.748 -26.216 1.00 65.31 104 CYS A N 1
ATOM 811 C CA . CYS A 1 104 ? 12.212 -1.330 -26.426 1.00 65.31 104 CYS A CA 1
ATOM 812 C C . CYS A 1 104 ? 12.267 -2.381 -27.551 1.00 65.31 104 CYS A C 1
ATOM 814 O O . CYS A 1 104 ? 13.363 -2.774 -27.949 1.00 65.31 104 CYS A O 1
ATOM 816 N N . PHE A 1 105 ? 11.120 -2.807 -28.086 1.00 58.25 105 PHE A N 1
ATOM 817 C CA . PHE A 1 105 ? 11.029 -3.681 -29.258 1.00 58.25 105 PHE A CA 1
ATOM 818 C C . PHE A 1 105 ? 10.302 -2.949 -30.394 1.00 58.25 105 PHE A C 1
ATOM 820 O O . PHE A 1 105 ? 9.098 -3.147 -30.571 1.00 58.25 105 PHE A O 1
ATOM 827 N N . PRO A 1 106 ? 10.985 -2.073 -31.155 1.00 55.75 106 PRO A N 1
ATOM 828 C CA . PRO A 1 106 ? 10.406 -1.542 -32.381 1.00 55.75 106 PRO A CA 1
ATOM 829 C C . PRO A 1 106 ? 10.150 -2.702 -33.355 1.00 55.75 106 PRO A C 1
ATOM 831 O O . PRO A 1 106 ? 11.028 -3.542 -33.564 1.00 55.75 106 PRO A O 1
ATOM 834 N N . ALA A 1 107 ? 8.923 -2.761 -33.877 1.00 57.88 107 ALA A N 1
ATOM 835 C CA . ALA A 1 107 ? 8.515 -3.679 -34.941 1.00 57.88 107 ALA A CA 1
ATOM 836 C C . ALA A 1 107 ? 9.277 -3.418 -36.248 1.00 57.88 107 ALA A C 1
ATOM 838 O O . ALA A 1 107 ? 9.643 -2.244 -36.494 1.00 57.88 107 ALA A O 1
#

Organism: NCBI:txid1028688

pLDDT: mean 88.59, std 9.91, range [55.72, 96.75]

Foldseek 3Di:
DWWWADPPPRATWRQDDDPCQAWTAGPPPRDIDGCNVLVVVLVVLVVLLVVLLVCLVVPDLDPVSLVSLVVSLVSCVNITDPPDVSVVSSVVSVVSSVVSVVVVDDD

Radius of gyration: 16.62 Å; chains: 1; bounding box: 33×20×56 Å

Secondary structure (DSSP, 8-state):
--EEEPTTT--EEEPPSSS--S-EE-TTT--EE--HHHHHHHHHHHHHHHHHHHHHHTT---HHHHHHHHHHHHHHHHHBPSS-HHHHHHHHHHHHHHHHHHHTS--

Sequence (107 aa):
RPIFRCSLCDGQVPIPLGNQTELAKCLSCGKVQDITLTILEMREMEGAYRDSLTAIVNGSSDHQNVLILLNYLKFIDKNVCRPFRDINDCQEAFKQVLNINANCFPA